Protein AF-A0A9E0S9L2-F1 (afdb_monomer_lite)

Sequence (175 aa):
MKTSNRIVTLPLRLALALFLYGILFRVMHWPYGEEIIVISGVATMILYVFRFLLKAEKKRLDYVKLGLVLLWMMSYIVDLTHLISVPYFFQIIILGLLIWWFIEEGPRYFLKRQLKDNGFLKFFYYGFVISAVALILMGILLKIQHWPYGSIIFTLGILLASLLLIVDYFAIKKT

Foldseek 3Di:
DPPPLLVLLQQLLLLVLQLLVLVLCVLVVHPCSLVSNLVSLVSNLVSLVVSQVPDPDHDPLSVLVNLLSNLVSVVVNCVSVVPDDDPCVSVVVNVVSVVVNCVPPVVVVVVPFAWDPDPVLVVVLVVLVVQLVVLLVQLVVCVVVVHPCSSVSNSVSSNSVSVSSNVVSVGGDDD

Structure (mmCIF, N/CA/C/O backbone):
data_AF-A0A9E0S9L2-F1
#
_entry.id   AF-A0A9E0S9L2-F1
#
loop_
_atom_site.group_PDB
_atom_site.id
_atom_site.type_symbol
_atom_site.label_atom_id
_atom_site.label_alt_id
_atom_site.label_comp_id
_atom_site.label_asym_id
_atom_site.label_entity_id
_atom_site.label_seq_id
_atom_site.pdbx_PDB_ins_code
_atom_site.Cartn_x
_atom_site.Cartn_y
_atom_site.Cartn_z
_atom_site.occupancy
_atom_site.B_iso_or_equiv
_atom_site.auth_seq_id
_atom_site.auth_comp_id
_atom_site.auth_asym_id
_atom_site.auth_atom_id
_atom_site.pdbx_PDB_model_num
ATOM 1 N N . MET A 1 1 ? -22.492 -9.787 17.563 1.00 36.78 1 MET A N 1
ATOM 2 C CA . MET A 1 1 ? -21.415 -10.327 16.692 1.00 36.78 1 MET A CA 1
ATOM 3 C C . MET A 1 1 ? -20.413 -9.224 16.327 1.00 36.78 1 MET A C 1
ATOM 5 O O . MET A 1 1 ? -20.606 -8.528 15.344 1.00 36.78 1 MET A O 1
ATOM 9 N N . LYS A 1 2 ? -19.359 -9.009 17.131 1.00 41.47 2 LYS A N 1
ATOM 10 C CA . LYS A 1 2 ? -18.334 -7.950 16.917 1.00 41.47 2 LYS A CA 1
ATOM 11 C C . LYS A 1 2 ? -16.952 -8.521 16.532 1.00 41.47 2 LYS A C 1
ATOM 13 O O . LYS A 1 2 ? -16.013 -7.777 16.263 1.00 41.47 2 LYS A O 1
ATOM 18 N N . THR A 1 3 ? -16.831 -9.849 16.514 1.00 45.78 3 THR A N 1
ATOM 19 C CA . THR A 1 3 ? -15.577 -10.617 16.424 1.00 45.78 3 THR A CA 1
ATOM 20 C C . THR A 1 3 ? -15.196 -11.031 14.999 1.00 45.78 3 THR A C 1
ATOM 22 O O . THR A 1 3 ? -14.006 -11.091 14.699 1.00 45.78 3 THR A O 1
ATOM 25 N N . SER A 1 4 ? -16.170 -11.228 14.100 1.00 50.31 4 SER A N 1
ATOM 26 C CA . SER A 1 4 ? -15.947 -11.765 12.742 1.00 50.31 4 SER A CA 1
ATOM 27 C C . SER A 1 4 ? -14.987 -10.917 11.884 1.00 50.31 4 SER A C 1
ATOM 29 O O . SER A 1 4 ? -14.040 -11.435 11.295 1.00 50.31 4 SER A O 1
ATOM 31 N N . ASN A 1 5 ? -15.116 -9.585 11.922 1.00 59.00 5 ASN A N 1
ATOM 32 C CA . ASN A 1 5 ? -14.256 -8.679 11.146 1.00 59.00 5 ASN A CA 1
ATOM 33 C C . ASN A 1 5 ? -12.768 -8.721 11.526 1.00 59.00 5 ASN A C 1
ATOM 35 O O . ASN A 1 5 ? -11.938 -8.261 10.745 1.00 59.00 5 ASN A O 1
ATOM 39 N N . ARG A 1 6 ? -12.402 -9.227 12.712 1.00 63.56 6 ARG A N 1
ATOM 40 C CA . ARG A 1 6 ? -11.002 -9.233 13.170 1.00 63.56 6 ARG A CA 1
ATOM 41 C C . ARG A 1 6 ? -10.197 -10.360 12.529 1.00 63.56 6 ARG A C 1
ATOM 43 O O . ARG A 1 6 ? -9.024 -10.151 12.228 1.00 63.56 6 ARG A O 1
ATOM 50 N N . ILE A 1 7 ? -10.828 -11.501 12.260 1.00 75.44 7 ILE A N 1
ATOM 51 C CA . ILE A 1 7 ? -10.150 -12.707 11.764 1.00 75.44 7 ILE A CA 1
ATOM 52 C C . ILE A 1 7 ? -9.542 -12.461 10.377 1.00 75.44 7 ILE A C 1
ATOM 54 O O . ILE A 1 7 ? -8.423 -12.881 10.121 1.00 75.44 7 ILE A O 1
ATOM 58 N N . VAL A 1 8 ? -10.216 -11.683 9.523 1.00 83.69 8 VAL A N 1
ATOM 59 C CA . VAL A 1 8 ? -9.758 -11.392 8.150 1.00 83.69 8 VAL A CA 1
ATOM 60 C C . VAL A 1 8 ? -8.699 -10.277 8.099 1.00 83.69 8 VAL A C 1
ATOM 62 O O . VAL A 1 8 ? -7.977 -10.145 7.115 1.00 83.69 8 VAL A O 1
ATOM 65 N N . THR A 1 9 ? -8.549 -9.470 9.157 1.00 85.25 9 THR A N 1
ATOM 66 C CA . THR A 1 9 ? -7.652 -8.295 9.117 1.00 85.25 9 THR A CA 1
ATOM 67 C C . THR A 1 9 ? -6.170 -8.644 9.085 1.00 85.25 9 THR A C 1
ATOM 69 O O . THR A 1 9 ? -5.418 -7.961 8.394 1.00 85.25 9 THR A O 1
ATOM 72 N N . LEU A 1 10 ? -5.748 -9.681 9.811 1.00 87.94 10 LEU A N 1
ATOM 73 C CA . LEU A 1 10 ? -4.353 -10.119 9.823 1.00 87.94 10 LEU A CA 1
ATOM 74 C C . LEU A 1 10 ? -3.965 -10.826 8.512 1.00 87.94 10 LEU A C 1
ATOM 76 O O . LEU A 1 10 ? -2.993 -10.383 7.904 1.00 87.94 10 LEU A O 1
ATOM 80 N N . PRO A 1 11 ? -4.733 -11.812 8.001 1.00 91.75 11 PRO A N 1
ATOM 81 C CA . PRO A 1 11 ? -4.478 -12.409 6.689 1.00 91.75 11 PRO A CA 1
ATOM 82 C C . PRO A 1 11 ? -4.421 -11.371 5.566 1.00 91.75 11 PRO A C 1
ATOM 84 O O . PRO A 1 11 ? -3.526 -11.422 4.731 1.00 91.75 11 PRO A O 1
ATOM 87 N N . LEU A 1 12 ? -5.317 -10.377 5.580 1.00 92.38 12 LEU A N 1
ATOM 88 C CA . LEU A 1 12 ? -5.319 -9.301 4.586 1.00 92.38 12 LEU A CA 1
ATOM 89 C C . LEU A 1 12 ? -4.036 -8.454 4.637 1.00 92.38 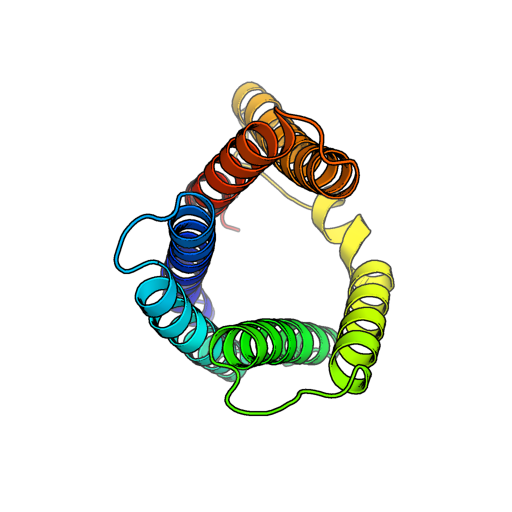12 LEU A C 1
ATOM 91 O O . LEU A 1 12 ? -3.498 -8.090 3.596 1.00 92.38 12 LEU A O 1
ATOM 95 N N . ARG A 1 13 ? -3.535 -8.132 5.836 1.00 91.88 13 ARG A N 1
ATOM 96 C CA . ARG A 1 13 ? -2.275 -7.386 6.000 1.00 91.88 13 ARG A CA 1
ATOM 97 C C . ARG A 1 13 ? -1.070 -8.201 5.549 1.00 91.88 13 ARG A C 1
ATOM 99 O O . ARG A 1 13 ? -0.173 -7.633 4.941 1.00 91.88 13 ARG A O 1
ATOM 106 N N . LEU A 1 14 ? -1.063 -9.506 5.819 1.00 93.62 14 LEU A N 1
ATOM 107 C CA . LEU A 1 14 ? -0.016 -10.409 5.342 1.00 93.62 14 LEU A CA 1
ATOM 108 C C . LEU A 1 14 ? -0.029 -10.519 3.815 1.00 93.62 14 LEU A C 1
ATOM 110 O O . LEU A 1 14 ? 1.028 -10.415 3.204 1.00 93.62 14 LEU A O 1
ATOM 114 N N . ALA A 1 15 ? -1.206 -10.643 3.196 1.00 95.56 15 ALA A N 1
ATOM 115 C CA . ALA A 1 15 ? -1.341 -10.642 1.741 1.00 95.56 15 ALA A CA 1
ATOM 116 C C . ALA A 1 15 ? -0.817 -9.332 1.126 1.00 95.56 15 ALA A C 1
ATOM 118 O O . ALA A 1 15 ? -0.023 -9.371 0.193 1.00 95.56 15 ALA A O 1
ATOM 119 N N . LEU A 1 16 ? -1.162 -8.178 1.708 1.00 94.44 16 LEU A N 1
ATOM 120 C CA . LEU A 1 16 ? -0.627 -6.878 1.287 1.00 94.44 16 LEU A CA 1
ATOM 121 C C . LEU A 1 16 ? 0.892 -6.762 1.486 1.00 94.44 16 LEU A C 1
ATOM 123 O O . LEU A 1 16 ? 1.579 -6.213 0.631 1.00 94.44 16 LEU A O 1
ATOM 127 N N . ALA A 1 17 ? 1.432 -7.274 2.594 1.00 95.00 17 ALA A N 1
ATOM 128 C CA . ALA A 1 17 ? 2.872 -7.273 2.831 1.00 95.00 17 ALA A CA 1
ATOM 129 C C . ALA A 1 17 ? 3.602 -8.148 1.800 1.00 95.00 17 ALA A C 1
ATOM 131 O O . ALA A 1 17 ? 4.590 -7.701 1.224 1.00 95.00 17 ALA A O 1
ATOM 132 N N . LEU A 1 18 ? 3.090 -9.350 1.513 1.00 95.62 18 LEU A N 1
ATOM 133 C CA . LEU A 1 18 ? 3.621 -10.236 0.471 1.00 95.62 18 LEU A CA 1
ATOM 134 C C . LEU A 1 18 ? 3.538 -9.605 -0.920 1.00 95.62 18 LEU A C 1
ATOM 136 O O . LEU A 1 18 ? 4.480 -9.731 -1.693 1.00 95.62 18 LEU A O 1
ATOM 140 N N . PHE A 1 19 ? 2.468 -8.866 -1.212 1.00 95.69 19 PHE A N 1
ATOM 141 C CA . PHE A 1 19 ? 2.345 -8.104 -2.453 1.00 95.69 19 PHE A CA 1
ATOM 142 C C . PHE A 1 19 ? 3.453 -7.059 -2.594 1.00 95.69 19 PHE A C 1
ATOM 144 O O . PHE A 1 19 ? 4.123 -7.003 -3.623 1.00 95.69 19 PHE A O 1
ATOM 151 N N . LEU A 1 20 ? 3.725 -6.291 -1.533 1.00 94.62 20 LEU A N 1
ATOM 152 C CA . LEU A 1 20 ? 4.844 -5.346 -1.508 1.00 94.62 20 LEU A CA 1
ATOM 153 C C . LEU A 1 20 ? 6.206 -6.045 -1.667 1.00 94.62 20 LEU A C 1
ATOM 155 O O . LEU A 1 20 ? 7.071 -5.529 -2.375 1.00 94.62 20 LEU A O 1
ATOM 159 N N . TYR A 1 21 ? 6.392 -7.226 -1.070 1.00 93.62 21 TYR A N 1
ATOM 160 C CA . TYR A 1 21 ? 7.595 -8.039 -1.289 1.00 93.62 21 TYR A CA 1
ATOM 161 C C . TYR A 1 21 ? 7.714 -8.539 -2.732 1.00 93.62 21 TYR A C 1
ATOM 163 O O . TYR A 1 21 ? 8.811 -8.531 -3.278 1.00 93.62 21 TYR A O 1
ATOM 171 N N . GLY A 1 22 ? 6.611 -8.909 -3.381 1.00 93.44 22 GLY A N 1
ATOM 172 C CA . GLY A 1 22 ? 6.611 -9.261 -4.800 1.00 93.44 22 GLY A CA 1
ATOM 173 C C . GLY A 1 22 ? 7.071 -8.095 -5.684 1.00 93.44 22 GLY A C 1
ATOM 174 O O . GLY A 1 22 ? 7.936 -8.273 -6.542 1.00 93.44 22 GLY A O 1
ATOM 175 N N . ILE A 1 23 ? 6.584 -6.874 -5.416 1.00 91.94 23 ILE A N 1
ATOM 176 C CA . ILE A 1 23 ? 7.062 -5.652 -6.094 1.00 91.94 23 ILE A CA 1
ATOM 177 C C . ILE A 1 23 ? 8.565 -5.468 -5.870 1.00 91.94 23 ILE A C 1
ATOM 179 O O . ILE A 1 23 ? 9.297 -5.167 -6.814 1.00 91.94 23 ILE A O 1
ATOM 183 N N . LEU A 1 24 ? 9.033 -5.660 -4.635 1.00 92.06 24 LEU A N 1
ATOM 184 C CA . LEU A 1 24 ? 10.450 -5.572 -4.295 1.00 92.06 24 LEU A CA 1
ATOM 185 C C . LEU A 1 24 ? 11.282 -6.580 -5.100 1.00 92.06 24 LEU A C 1
ATOM 187 O O . LEU A 1 24 ? 12.276 -6.191 -5.706 1.00 92.06 24 LEU A O 1
ATOM 191 N N . PHE A 1 25 ? 10.851 -7.842 -5.161 1.00 93.19 25 PHE A N 1
ATOM 192 C CA . PHE A 1 25 ? 11.537 -8.905 -5.898 1.00 93.19 25 PHE A CA 1
ATOM 193 C C . PHE A 1 25 ? 11.615 -8.579 -7.386 1.00 93.19 25 PHE A C 1
ATOM 195 O O . PHE A 1 25 ? 12.691 -8.670 -7.973 1.00 93.19 25 PHE A O 1
ATOM 202 N N . ARG A 1 26 ? 10.513 -8.101 -7.976 1.00 90.81 26 ARG A N 1
ATOM 203 C CA . ARG A 1 26 ? 10.485 -7.661 -9.375 1.00 90.81 26 ARG A CA 1
ATOM 204 C C . ARG A 1 26 ? 11.481 -6.529 -9.631 1.00 90.81 26 ARG A C 1
ATOM 206 O O . ARG A 1 26 ? 12.234 -6.580 -10.594 1.00 90.81 26 ARG A O 1
ATOM 213 N N . VAL A 1 27 ? 11.526 -5.520 -8.758 1.00 88.31 27 VAL A N 1
ATOM 214 C CA . VAL A 1 27 ? 12.470 -4.394 -8.891 1.00 88.31 27 VAL A CA 1
ATOM 215 C C . VAL A 1 27 ? 13.924 -4.844 -8.728 1.00 88.31 27 VAL A C 1
ATOM 217 O O . VAL A 1 27 ? 14.805 -4.328 -9.415 1.00 88.31 27 VAL A O 1
ATOM 220 N N . MET A 1 28 ? 14.179 -5.814 -7.851 1.00 89.06 28 MET A N 1
ATOM 221 C CA . MET A 1 28 ? 15.506 -6.391 -7.619 1.00 89.06 28 MET A CA 1
ATOM 222 C C . MET A 1 28 ? 15.894 -7.476 -8.635 1.00 89.06 28 MET A C 1
ATOM 224 O O . MET A 1 28 ? 16.995 -8.010 -8.536 1.00 89.06 28 MET A O 1
ATOM 228 N N . HIS A 1 29 ? 15.032 -7.781 -9.613 1.00 89.25 29 HIS A N 1
ATOM 229 C CA . HIS A 1 29 ? 15.218 -8.865 -10.588 1.00 89.25 29 HIS A CA 1
ATOM 230 C C . HIS A 1 29 ? 15.408 -10.244 -9.938 1.00 89.25 29 HIS A C 1
ATOM 232 O O . HIS A 1 29 ? 16.095 -11.117 -10.465 1.00 89.25 29 HIS A O 1
ATOM 238 N N . TRP A 1 30 ? 14.815 -10.443 -8.764 1.00 92.88 30 TRP A N 1
ATOM 239 C CA . TRP A 1 30 ? 14.809 -11.734 -8.093 1.00 92.88 30 TRP A CA 1
ATOM 240 C C . TRP A 1 30 ? 13.761 -12.660 -8.717 1.00 92.88 30 TRP A C 1
ATOM 242 O O . TRP A 1 30 ? 12.718 -12.187 -9.183 1.00 92.88 30 TRP A O 1
ATOM 252 N N . PRO A 1 31 ? 14.017 -13.981 -8.725 1.00 94.38 31 PRO A N 1
ATOM 253 C CA . PRO A 1 31 ? 13.084 -14.946 -9.288 1.00 94.38 31 PRO A CA 1
ATOM 254 C C . PRO A 1 31 ? 11.757 -14.940 -8.521 1.00 94.38 31 PRO A C 1
ATOM 256 O O . PRO A 1 31 ? 11.707 -14.589 -7.340 1.00 94.38 31 PRO A O 1
ATOM 259 N N . TYR A 1 32 ? 10.688 -15.370 -9.190 1.00 93.88 32 TYR A N 1
ATOM 260 C CA . TYR A 1 32 ? 9.334 -15.496 -8.641 1.00 93.88 32 TYR A CA 1
ATOM 261 C C . TYR A 1 32 ? 8.629 -14.181 -8.253 1.00 93.88 32 TYR A C 1
ATOM 263 O O . TYR A 1 32 ? 7.578 -14.206 -7.608 1.00 93.88 32 TYR A O 1
ATOM 271 N N . GLY A 1 33 ? 9.190 -13.016 -8.599 1.00 93.31 33 GLY A N 1
ATOM 272 C CA . GLY A 1 33 ? 8.607 -11.723 -8.227 1.00 93.31 33 GLY A CA 1
ATOM 273 C C . GLY A 1 33 ? 7.199 -11.512 -8.791 1.00 93.31 33 GLY A C 1
ATOM 274 O O . GLY A 1 33 ? 6.310 -11.053 -8.074 1.00 93.31 33 GLY A O 1
ATOM 275 N N . GLU A 1 34 ? 6.974 -11.884 -10.050 1.00 93.06 34 GLU A N 1
ATOM 276 C CA . GLU A 1 34 ? 5.686 -11.706 -10.731 1.00 93.06 34 GLU A CA 1
ATOM 277 C C . GLU A 1 34 ? 4.620 -12.661 -10.182 1.00 93.06 34 GLU A C 1
ATOM 279 O O . GLU A 1 34 ? 3.489 -12.262 -9.906 1.00 93.06 34 GLU A O 1
ATOM 284 N N . GLU A 1 35 ? 5.002 -13.903 -9.917 1.00 94.69 35 GLU A N 1
ATOM 285 C CA . GLU A 1 35 ? 4.161 -14.948 -9.349 1.00 94.69 35 GLU A CA 1
ATOM 286 C C . GLU A 1 35 ? 3.714 -14.580 -7.932 1.00 94.69 35 GLU A C 1
ATOM 288 O O . GLU A 1 35 ? 2.528 -14.683 -7.606 1.00 94.69 35 GLU A O 1
ATOM 293 N N . ILE A 1 36 ? 4.634 -14.073 -7.099 1.00 95.81 36 ILE A N 1
ATOM 294 C CA . ILE A 1 36 ? 4.309 -13.578 -5.755 1.00 95.81 36 ILE A CA 1
ATOM 295 C C . ILE A 1 36 ? 3.318 -12.416 -5.848 1.00 95.81 36 ILE A C 1
ATOM 297 O O . ILE A 1 36 ? 2.333 -12.414 -5.105 1.00 95.81 36 ILE A O 1
ATOM 301 N N . ILE A 1 37 ? 3.534 -11.453 -6.754 1.00 95.56 37 ILE A N 1
ATOM 302 C CA . ILE A 1 37 ? 2.609 -10.330 -6.980 1.00 95.56 37 ILE A CA 1
ATOM 303 C C . ILE A 1 37 ? 1.211 -10.847 -7.326 1.00 95.56 37 ILE A C 1
ATOM 305 O O . ILE A 1 37 ? 0.236 -10.418 -6.711 1.00 95.56 37 ILE A O 1
ATOM 309 N N . VAL A 1 38 ? 1.094 -11.761 -8.292 1.00 95.69 38 VAL A N 1
ATOM 310 C CA . VAL A 1 38 ? -0.207 -12.259 -8.757 1.00 95.69 38 VAL A CA 1
ATOM 311 C C . VAL A 1 38 ? -0.928 -13.009 -7.639 1.00 95.69 38 VAL A C 1
ATOM 313 O O . VAL A 1 38 ? -2.078 -12.692 -7.334 1.00 95.69 38 VAL A O 1
ATOM 316 N N . ILE A 1 39 ? -0.254 -13.949 -6.969 1.00 96.69 39 ILE A N 1
ATOM 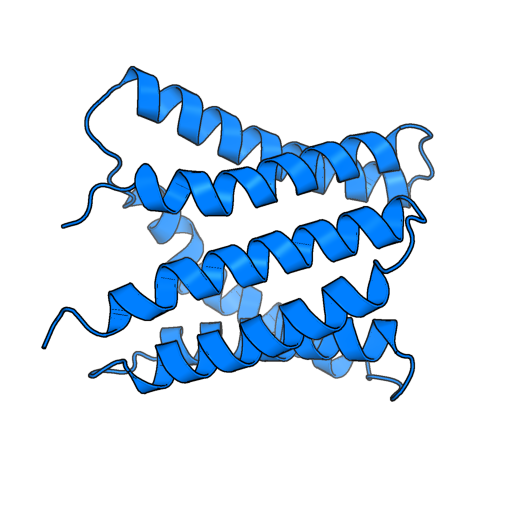317 C CA . ILE A 1 39 ? -0.853 -14.760 -5.898 1.00 96.69 39 ILE A CA 1
ATOM 318 C C . ILE A 1 39 ? -1.315 -13.869 -4.738 1.00 96.69 39 ILE A C 1
ATOM 320 O O . ILE A 1 39 ? -2.457 -13.963 -4.282 1.00 96.69 39 ILE A O 1
ATOM 324 N N . SER A 1 40 ? -0.446 -12.975 -4.265 1.00 96.44 40 SER A N 1
ATOM 325 C CA . SER A 1 40 ? -0.752 -12.083 -3.140 1.00 96.44 40 SER A CA 1
ATOM 326 C C . SER A 1 40 ? -1.771 -10.992 -3.496 1.00 96.44 40 SER A C 1
ATOM 328 O O . SER A 1 40 ? -2.601 -10.629 -2.655 1.00 96.44 40 SER A O 1
ATOM 330 N N . GLY A 1 41 ? -1.773 -10.509 -4.741 1.00 95.88 41 GLY A N 1
ATOM 331 C CA . GLY A 1 41 ? -2.750 -9.557 -5.263 1.00 95.88 41 GLY A CA 1
ATOM 332 C C . GLY A 1 41 ? -4.145 -10.174 -5.346 1.00 95.88 41 GLY A C 1
ATOM 333 O O . GLY A 1 41 ? -5.099 -9.613 -4.804 1.00 95.88 41 GLY A O 1
ATOM 334 N N . VAL A 1 42 ? -4.262 -11.380 -5.915 1.00 96.56 42 VAL A N 1
ATOM 335 C CA . VAL A 1 42 ? -5.518 -12.151 -5.943 1.00 96.56 42 VAL A CA 1
ATOM 336 C C . VAL A 1 42 ? -6.006 -12.458 -4.529 1.00 96.56 42 VAL A C 1
ATOM 338 O O . VAL A 1 42 ? -7.171 -12.202 -4.214 1.00 96.56 42 VAL A O 1
ATOM 341 N N . ALA A 1 43 ? -5.118 -12.912 -3.641 1.00 96.62 43 ALA A N 1
ATOM 342 C CA . ALA A 1 43 ? -5.458 -13.133 -2.239 1.00 96.62 43 ALA A CA 1
ATOM 343 C C . ALA A 1 43 ? -5.968 -11.850 -1.566 1.00 96.62 43 ALA A C 1
ATOM 345 O O . ALA A 1 43 ? -6.971 -11.884 -0.853 1.00 96.62 43 ALA A O 1
ATOM 346 N N . THR A 1 44 ? -5.335 -10.702 -1.822 1.00 96.25 44 THR A N 1
ATOM 347 C CA . THR A 1 44 ? -5.773 -9.415 -1.272 1.00 96.25 44 THR A CA 1
ATOM 348 C C . THR A 1 44 ? -7.163 -9.032 -1.769 1.00 96.25 44 THR A C 1
ATOM 350 O O . THR A 1 44 ? -8.000 -8.631 -0.960 1.00 96.25 44 THR A O 1
ATOM 353 N N . MET A 1 45 ? -7.441 -9.180 -3.067 1.00 95.88 45 MET A N 1
ATOM 354 C CA . MET A 1 45 ? -8.760 -8.889 -3.635 1.00 95.88 45 MET A CA 1
ATOM 355 C C . MET A 1 45 ? -9.849 -9.751 -2.994 1.00 95.88 45 MET A C 1
ATOM 357 O O . MET A 1 45 ? -10.851 -9.221 -2.509 1.00 95.88 45 MET A O 1
ATOM 361 N N . ILE A 1 46 ? -9.617 -11.063 -2.906 1.00 96.31 46 ILE A N 1
ATOM 362 C CA . ILE A 1 46 ? -10.550 -12.014 -2.293 1.00 96.31 46 ILE A CA 1
ATOM 363 C C . ILE A 1 46 ? -10.777 -11.662 -0.816 1.00 96.31 46 ILE A C 1
ATOM 365 O O . ILE A 1 46 ? -11.915 -11.443 -0.395 1.00 96.31 46 ILE A O 1
ATOM 369 N N . LEU A 1 47 ? -9.709 -11.536 -0.024 1.00 95.00 47 LEU A N 1
ATOM 370 C CA . LEU A 1 47 ? -9.801 -11.238 1.409 1.00 95.00 47 LEU A CA 1
ATOM 371 C C . LEU A 1 47 ? -10.479 -9.890 1.679 1.00 95.00 47 LEU A C 1
ATOM 373 O O . LEU A 1 47 ? -11.215 -9.755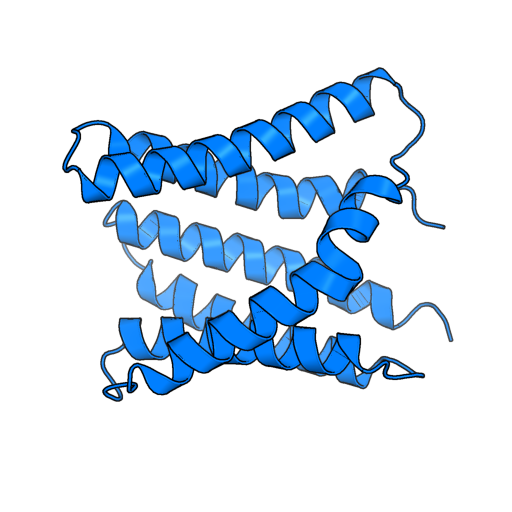 2.661 1.00 95.00 47 LEU A O 1
ATOM 377 N N . TYR A 1 48 ? -10.265 -8.890 0.821 1.00 93.25 48 TYR A N 1
ATOM 378 C CA . TYR A 1 48 ? -10.907 -7.589 0.969 1.00 93.25 48 TYR A CA 1
ATOM 379 C C . TYR A 1 48 ? -12.410 -7.655 0.677 1.00 93.25 48 TYR A C 1
ATOM 381 O O . TYR A 1 48 ? -13.197 -7.086 1.437 1.00 93.25 48 TYR A O 1
ATOM 389 N N . VAL A 1 49 ? -12.823 -8.392 -0.361 1.00 94.56 49 VAL A N 1
ATOM 390 C CA . VAL A 1 49 ? -14.244 -8.649 -0.653 1.00 94.56 49 VAL A CA 1
ATOM 391 C C . VAL A 1 49 ? -14.896 -9.385 0.512 1.00 94.56 49 VAL A C 1
ATOM 393 O O . VAL A 1 49 ? -15.913 -8.923 1.027 1.00 94.56 49 VAL A O 1
ATOM 396 N N . PHE A 1 50 ? -14.284 -10.462 1.013 1.00 92.88 50 PHE A N 1
ATOM 397 C CA . PHE A 1 50 ? -14.794 -11.182 2.184 1.00 92.88 50 PHE A CA 1
ATOM 398 C C . PHE A 1 50 ? -14.942 -10.261 3.398 1.00 92.88 50 PHE A C 1
ATOM 400 O O . PHE A 1 50 ? -15.995 -10.227 4.033 1.00 92.88 50 PHE A O 1
ATOM 407 N N . ARG A 1 51 ? -13.928 -9.440 3.693 1.00 90.44 51 ARG A N 1
ATOM 408 C CA . ARG A 1 51 ? -13.998 -8.446 4.773 1.00 90.44 51 ARG A CA 1
ATOM 409 C C . ARG A 1 51 ? -15.143 -7.450 4.574 1.00 90.44 51 ARG A C 1
ATOM 411 O O . ARG A 1 51 ? -15.750 -7.023 5.553 1.00 90.44 51 ARG A O 1
ATOM 418 N N . PHE A 1 52 ? -15.413 -7.040 3.340 1.00 90.94 52 PHE A N 1
ATOM 419 C CA . PHE A 1 52 ? -16.512 -6.136 3.023 1.00 90.94 52 PHE A CA 1
ATOM 420 C C . PHE A 1 52 ? -17.882 -6.803 3.225 1.00 90.94 52 PHE A C 1
ATOM 422 O O . PHE A 1 52 ? -18.784 -6.184 3.788 1.00 90.94 52 PHE A O 1
ATOM 429 N N . LEU A 1 53 ? -18.028 -8.071 2.834 1.00 90.44 53 LEU A N 1
ATOM 430 C CA . LEU A 1 53 ? -19.265 -8.841 2.999 1.00 90.44 53 LEU A CA 1
ATOM 431 C C . LEU A 1 53 ? -19.604 -9.121 4.469 1.00 90.44 53 LEU A C 1
ATOM 433 O O . LEU A 1 53 ? -20.775 -9.113 4.831 1.00 90.44 53 LEU A O 1
ATOM 437 N N . LEU A 1 54 ? -18.595 -9.305 5.325 1.00 88.62 54 LEU A N 1
ATOM 438 C CA . LEU A 1 54 ? -18.775 -9.551 6.762 1.00 88.62 54 LEU A CA 1
ATOM 439 C C . LEU A 1 54 ? -19.193 -8.305 7.569 1.00 88.62 54 LEU A C 1
ATOM 441 O O . LEU A 1 54 ? -19.472 -8.406 8.768 1.00 88.62 54 LEU A O 1
ATOM 445 N N . LYS A 1 55 ? -19.242 -7.115 6.954 1.00 84.56 55 LYS A N 1
ATOM 446 C CA . LYS A 1 55 ? -19.743 -5.904 7.616 1.00 84.56 55 LYS A CA 1
ATOM 447 C C . LYS A 1 55 ? -21.268 -5.919 7.698 1.00 84.56 55 LYS A C 1
ATOM 449 O O . LYS A 1 55 ? -21.944 -5.952 6.676 1.00 84.56 55 LYS A O 1
ATOM 454 N N . ALA A 1 56 ? -21.783 -5.805 8.925 1.00 79.12 56 ALA A N 1
ATOM 455 C CA . ALA A 1 56 ? -23.218 -5.709 9.198 1.00 79.12 56 ALA A CA 1
ATOM 456 C C . ALA A 1 56 ? -23.848 -4.441 8.595 1.00 79.12 56 ALA A C 1
ATOM 458 O O . ALA A 1 56 ? -24.917 -4.506 8.003 1.00 79.12 56 ALA A O 1
ATOM 459 N N . GLU A 1 57 ? -23.154 -3.303 8.687 1.00 84.50 57 GLU A N 1
ATOM 460 C CA . GLU A 1 57 ? -23.580 -2.035 8.092 1.00 84.50 57 GLU A CA 1
ATOM 461 C C . GLU A 1 57 ? -22.509 -1.535 7.125 1.00 84.50 57 GLU A C 1
ATOM 463 O O . GLU A 1 57 ? -21.340 -1.390 7.494 1.00 84.50 57 GLU A O 1
ATOM 468 N N . LYS A 1 58 ? -22.908 -1.279 5.877 1.00 86.94 58 LYS A N 1
ATOM 469 C CA . LYS A 1 58 ? -22.016 -0.822 4.807 1.00 86.94 58 LYS A CA 1
ATOM 470 C C . LYS A 1 58 ? -22.186 0.679 4.630 1.00 86.94 58 LYS A C 1
ATOM 472 O O . LYS A 1 58 ? -23.230 1.141 4.174 1.00 86.94 58 LYS A O 1
ATOM 477 N N . LYS A 1 59 ? -21.159 1.448 4.982 1.00 88.75 59 LYS A N 1
ATOM 478 C CA . LYS A 1 59 ? -21.144 2.899 4.757 1.00 88.75 59 LYS A CA 1
ATOM 479 C C . LYS A 1 59 ? -20.713 3.198 3.324 1.00 88.75 59 LYS A C 1
ATOM 481 O O . LYS A 1 59 ? -20.016 2.395 2.710 1.00 88.75 59 LYS A O 1
ATOM 486 N N . ARG A 1 60 ? -21.055 4.383 2.804 1.00 88.38 60 ARG A N 1
ATOM 487 C CA . ARG A 1 60 ? -20.634 4.834 1.458 1.00 88.38 60 ARG A CA 1
ATOM 488 C C . ARG A 1 60 ? -19.117 4.696 1.257 1.00 88.38 60 ARG A C 1
ATOM 490 O O . ARG A 1 60 ? -18.672 4.125 0.267 1.00 88.38 60 ARG A O 1
ATOM 497 N N . LEU A 1 61 ? -18.340 5.079 2.270 1.00 88.50 61 LEU A N 1
ATOM 498 C CA . LEU A 1 61 ? -16.880 4.941 2.292 1.00 88.50 61 LEU A CA 1
ATOM 499 C C . LEU A 1 61 ? -16.365 3.508 2.163 1.00 88.50 61 LEU A C 1
ATOM 501 O O . LEU A 1 61 ? -15.259 3.296 1.672 1.00 88.50 61 LEU A O 1
ATOM 505 N N . ASP A 1 62 ? -17.135 2.513 2.594 1.00 90.06 62 ASP A N 1
ATOM 506 C CA . ASP A 1 62 ? -16.705 1.124 2.481 1.00 90.06 62 ASP A CA 1
ATOM 507 C C . ASP A 1 62 ? -16.714 0.657 1.021 1.00 90.06 62 ASP A C 1
ATOM 509 O O . ASP A 1 62 ? -15.832 -0.107 0.633 1.00 90.06 62 ASP A O 1
ATOM 513 N N . TYR A 1 63 ? -17.654 1.158 0.210 1.00 92.50 63 TYR A N 1
ATOM 514 C CA . TYR A 1 63 ? -17.702 0.903 -1.232 1.00 92.50 63 TYR A CA 1
ATOM 515 C C . TYR A 1 63 ? -16.564 1.615 -1.967 1.00 92.50 63 TYR A C 1
ATOM 517 O O . TYR A 1 63 ? -15.927 1.006 -2.821 1.00 92.50 63 TYR A O 1
ATOM 525 N N . VAL A 1 64 ? -16.254 2.864 -1.592 1.00 93.31 64 VAL A N 1
ATOM 526 C CA . VAL A 1 64 ? -15.118 3.612 -2.165 1.00 93.31 64 VAL A CA 1
ATOM 527 C C . VAL A 1 64 ? -13.811 2.858 -1.926 1.00 93.31 64 VAL A C 1
ATOM 529 O O . VAL A 1 64 ? -13.048 2.634 -2.860 1.00 93.31 64 VAL A O 1
ATOM 532 N N . LYS A 1 65 ? -13.570 2.390 -0.694 1.00 92.38 65 LYS A N 1
ATOM 533 C CA . LYS A 1 65 ? -12.359 1.621 -0.371 1.00 92.38 65 LYS A CA 1
ATOM 534 C C . LYS A 1 65 ? -12.313 0.264 -1.078 1.00 92.38 65 LYS A C 1
ATOM 536 O O . LYS A 1 65 ? -11.236 -0.154 -1.488 1.00 92.38 65 LYS A O 1
ATOM 541 N N . LEU A 1 66 ? -13.454 -0.418 -1.215 1.00 94.44 66 LEU A N 1
ATOM 542 C CA . LEU A 1 66 ? -13.548 -1.666 -1.976 1.00 94.44 66 LEU A CA 1
ATOM 543 C C . LEU A 1 66 ? -13.171 -1.438 -3.442 1.00 94.44 66 LEU A C 1
ATOM 545 O O . LEU A 1 66 ? -12.304 -2.139 -3.954 1.00 94.44 66 LEU A O 1
ATOM 549 N N . GLY A 1 67 ? -13.775 -0.433 -4.082 1.00 94.12 67 GLY A N 1
ATOM 550 C CA . GLY A 1 67 ? -13.459 -0.052 -5.456 1.00 94.12 67 GLY A CA 1
ATOM 551 C C . GLY A 1 67 ? -11.986 0.310 -5.618 1.00 94.12 67 GLY A C 1
ATOM 552 O O . GLY A 1 67 ? -11.335 -0.201 -6.519 1.00 94.12 67 GLY A O 1
ATOM 553 N N . LEU A 1 68 ? -11.434 1.104 -4.698 1.00 94.19 68 LEU A N 1
ATOM 554 C CA . LEU A 1 68 ? -10.027 1.501 -4.723 1.00 94.19 68 LEU A CA 1
ATOM 555 C C . LEU A 1 68 ? -9.084 0.292 -4.652 1.00 94.19 68 LEU A C 1
ATOM 557 O O . LEU A 1 68 ? -8.175 0.185 -5.466 1.00 94.19 68 LEU A O 1
ATOM 561 N N . VAL A 1 69 ? -9.310 -0.637 -3.716 1.00 94.44 69 VAL A N 1
ATOM 562 C CA . VAL A 1 69 ? -8.454 -1.825 -3.565 1.00 94.44 69 VAL A CA 1
ATOM 563 C C . VAL A 1 69 ? -8.581 -2.761 -4.763 1.00 94.44 69 VAL A C 1
ATOM 565 O O . VAL A 1 69 ? -7.563 -3.214 -5.278 1.00 94.44 69 VAL A O 1
ATOM 568 N N . LEU A 1 70 ? -9.803 -3.044 -5.220 1.00 94.56 70 LEU A N 1
ATOM 569 C CA . LEU A 1 70 ? -10.023 -3.960 -6.339 1.00 94.56 70 LEU A CA 1
ATOM 570 C C . LEU A 1 70 ? -9.480 -3.400 -7.650 1.00 94.56 70 LEU A C 1
ATOM 572 O O . LEU A 1 70 ? -8.753 -4.100 -8.345 1.00 94.56 70 LEU A O 1
ATOM 576 N N . LEU A 1 71 ? -9.792 -2.143 -7.974 1.00 93.69 71 LEU A N 1
ATOM 577 C CA . LEU A 1 71 ? -9.335 -1.526 -9.216 1.00 93.69 71 LEU A CA 1
ATOM 578 C C . LEU A 1 71 ? -7.820 -1.345 -9.226 1.00 93.69 71 LEU A C 1
ATOM 580 O O . LEU A 1 71 ? -7.198 -1.618 -10.246 1.00 93.69 71 LEU A O 1
ATOM 584 N N . TRP A 1 72 ? -7.215 -0.941 -8.104 1.00 92.56 72 TRP A N 1
ATOM 585 C CA . TRP A 1 72 ? -5.763 -0.785 -8.034 1.00 92.56 72 TRP A CA 1
ATOM 586 C C . TRP A 1 72 ? -5.031 -2.121 -8.205 1.00 92.56 72 TRP A C 1
ATOM 588 O O . TRP A 1 72 ? -4.104 -2.207 -9.009 1.00 92.56 72 TRP A O 1
ATOM 598 N N . MET A 1 73 ? -5.485 -3.177 -7.519 1.00 92.56 73 MET A N 1
ATOM 599 C CA . MET A 1 73 ? -4.888 -4.511 -7.646 1.00 92.56 73 MET A CA 1
ATOM 600 C C . MET A 1 73 ? -5.093 -5.109 -9.038 1.00 92.56 73 MET A C 1
ATOM 602 O O . MET A 1 73 ? -4.143 -5.632 -9.618 1.00 92.56 73 MET A O 1
ATOM 606 N N . MET A 1 74 ? -6.302 -4.997 -9.597 1.00 90.75 74 MET A N 1
ATOM 607 C CA . MET A 1 74 ? -6.582 -5.472 -10.953 1.00 90.75 74 MET A CA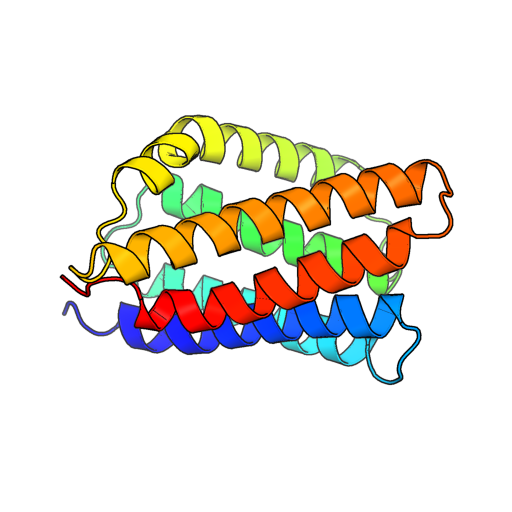 1
ATOM 608 C C . MET A 1 74 ? -5.751 -4.723 -11.992 1.00 90.75 74 MET A C 1
ATOM 610 O O . MET A 1 74 ? -5.118 -5.370 -12.819 1.00 90.75 74 MET A O 1
ATOM 614 N N . SER A 1 75 ? -5.697 -3.387 -11.928 1.00 90.25 75 SER A N 1
ATOM 615 C CA . SER A 1 75 ? -4.890 -2.583 -12.856 1.00 90.25 75 SER A CA 1
ATOM 616 C C . SER A 1 75 ? -3.433 -3.036 -12.835 1.00 90.25 75 SER A C 1
ATOM 618 O O . SER A 1 75 ? -2.869 -3.308 -13.886 1.00 90.25 75 SER A O 1
ATOM 620 N N . TYR A 1 76 ? -2.850 -3.207 -11.644 1.00 89.88 76 TYR A N 1
ATOM 621 C CA . TYR A 1 76 ? -1.454 -3.617 -11.516 1.00 89.88 76 TYR A CA 1
ATOM 622 C C . TYR A 1 76 ? -1.177 -5.015 -12.092 1.00 89.88 76 TYR A C 1
ATOM 624 O O . TYR A 1 76 ? -0.173 -5.211 -12.773 1.00 89.88 76 TYR A O 1
ATOM 632 N N . ILE A 1 77 ? -2.055 -5.993 -11.836 1.00 90.88 77 ILE A N 1
ATOM 633 C CA . ILE A 1 77 ? -1.896 -7.367 -12.346 1.00 90.88 77 ILE A CA 1
ATOM 634 C C . ILE A 1 77 ? -2.041 -7.410 -13.870 1.00 90.88 77 ILE A C 1
ATOM 636 O O . ILE A 1 77 ? -1.295 -8.127 -14.539 1.00 90.88 77 ILE A O 1
ATOM 640 N N . VAL A 1 78 ? -2.984 -6.657 -14.434 1.00 89.81 78 VAL A N 1
ATOM 641 C CA . VAL A 1 78 ? -3.166 -6.623 -15.888 1.00 89.81 78 VAL A CA 1
ATOM 642 C C . VAL A 1 78 ? -1.980 -5.934 -16.568 1.00 89.81 78 VAL A C 1
ATOM 644 O O . VAL A 1 78 ? -1.467 -6.461 -17.553 1.00 89.81 78 VAL A O 1
ATOM 647 N N . ASP A 1 79 ? -1.482 -4.832 -15.999 1.00 87.19 79 ASP A N 1
ATOM 648 C CA . ASP A 1 79 ? -0.277 -4.151 -16.488 1.00 87.19 79 ASP A CA 1
ATOM 649 C C . ASP A 1 79 ? 0.963 -5.060 -16.414 1.00 87.19 79 ASP A C 1
ATOM 651 O O . ASP A 1 79 ? 1.824 -5.008 -17.288 1.00 87.19 79 ASP A O 1
ATOM 655 N N . LEU A 1 80 ? 1.057 -5.906 -15.382 1.00 88.88 80 LEU A N 1
ATOM 656 C CA . LEU A 1 80 ? 2.132 -6.888 -15.219 1.00 88.88 80 LEU A CA 1
ATOM 657 C C . LEU A 1 80 ? 2.077 -7.995 -16.279 1.00 88.88 80 LEU A C 1
ATOM 659 O O . LEU A 1 80 ? 3.097 -8.351 -16.853 1.00 88.88 80 LEU A O 1
ATOM 663 N N . THR A 1 81 ? 0.895 -8.563 -16.498 1.00 86.44 81 THR A N 1
ATOM 664 C CA . THR A 1 81 ? 0.705 -9.749 -17.351 1.00 86.44 81 THR A CA 1
ATOM 665 C C . THR A 1 81 ? 0.556 -9.415 -18.830 1.00 86.44 81 THR A C 1
ATOM 667 O O . THR A 1 81 ? 0.529 -10.324 -19.656 1.00 86.44 81 THR A O 1
ATOM 670 N N . HIS A 1 82 ? 0.413 -8.130 -19.171 1.00 83.75 82 HIS A N 1
ATOM 671 C CA . HIS A 1 82 ? 0.139 -7.643 -20.525 1.00 83.75 82 HIS A CA 1
ATOM 672 C C . HIS A 1 82 ? -1.075 -8.319 -21.201 1.00 83.75 82 HIS A C 1
ATOM 674 O O . HIS A 1 82 ? -1.224 -8.252 -22.419 1.00 83.75 82 HIS A O 1
ATOM 680 N N . LEU A 1 83 ? -1.963 -8.949 -20.416 1.00 77.19 83 LEU A N 1
ATOM 681 C CA . LEU A 1 83 ? -3.105 -9.732 -20.904 1.00 77.19 83 LEU A CA 1
ATOM 682 C C . LEU A 1 83 ? -4.113 -8.864 -21.665 1.00 77.19 83 LEU A C 1
ATOM 684 O O . LEU A 1 83 ? -4.721 -9.314 -22.633 1.00 77.19 83 LEU A O 1
ATOM 688 N N . ILE A 1 84 ? -4.321 -7.630 -21.200 1.00 79.88 84 ILE A N 1
ATOM 689 C CA . ILE A 1 84 ? -5.281 -6.678 -21.757 1.00 79.88 84 ILE A CA 1
ATOM 690 C C . ILE A 1 84 ? -4.632 -5.295 -21.721 1.00 79.88 84 ILE A C 1
ATOM 692 O O . ILE A 1 84 ? -4.103 -4.882 -20.693 1.00 79.88 84 ILE A O 1
ATOM 696 N N . SER A 1 85 ? -4.699 -4.545 -22.820 1.00 73.88 85 SER A N 1
ATOM 697 C CA . SER A 1 85 ? -4.335 -3.127 -22.806 1.00 73.88 85 SER A CA 1
ATOM 698 C C . SER A 1 85 ? -5.396 -2.351 -22.033 1.00 73.88 85 SER A C 1
ATOM 700 O O . SER A 1 85 ? -6.454 -2.016 -22.565 1.00 73.88 85 SER A O 1
ATOM 702 N N . VAL A 1 86 ? -5.138 -2.112 -20.750 1.00 69.06 86 VAL A N 1
ATOM 703 C CA . VAL A 1 86 ? -6.040 -1.353 -19.886 1.00 69.06 86 VAL A CA 1
ATOM 704 C C . VAL A 1 86 ? -6.009 0.114 -20.323 1.00 69.06 86 VAL A C 1
ATOM 706 O O . VAL A 1 86 ? -4.945 0.734 -20.284 1.00 69.06 86 VAL A O 1
ATOM 709 N N . PRO A 1 87 ? -7.137 0.714 -20.740 1.00 72.25 87 PRO A N 1
ATOM 710 C CA . PRO A 1 87 ? -7.153 2.130 -21.082 1.00 72.25 87 PRO A CA 1
ATOM 711 C C . PRO A 1 87 ? -6.839 2.988 -19.849 1.00 72.25 87 PRO A C 1
ATOM 713 O O . PRO A 1 87 ? -7.234 2.641 -18.731 1.00 72.25 87 PRO A O 1
ATOM 716 N N . TYR A 1 88 ? -6.263 4.178 -20.063 1.00 81.69 88 TYR A N 1
ATOM 717 C CA . TYR A 1 88 ? -6.053 5.210 -19.028 1.00 81.69 88 TYR A CA 1
ATOM 718 C C . TYR A 1 88 ? -7.312 5.531 -18.196 1.00 81.69 88 TYR A C 1
ATOM 720 O O . TYR A 1 88 ? -7.220 6.059 -17.090 1.00 81.69 88 TYR A O 1
ATOM 728 N N . PHE A 1 89 ? -8.494 5.163 -18.692 1.00 83.38 89 PHE A N 1
ATOM 729 C CA . PHE A 1 89 ? -9.772 5.219 -17.990 1.00 83.38 89 PHE A CA 1
ATOM 730 C C . PHE A 1 89 ? -9.735 4.639 -16.566 1.00 83.38 89 PHE A C 1
ATOM 732 O O . PHE A 1 89 ? -10.202 5.289 -15.631 1.00 83.38 89 PHE A O 1
ATOM 739 N N . PHE A 1 90 ? -9.148 3.454 -16.366 1.00 84.88 90 PHE A N 1
ATOM 740 C CA . PHE A 1 90 ? -9.100 2.844 -15.032 1.00 84.88 90 PHE A CA 1
ATOM 741 C C . PHE A 1 90 ? -8.233 3.650 -14.061 1.00 84.88 90 PHE A C 1
ATOM 743 O O . PHE A 1 90 ? -8.610 3.827 -12.903 1.00 84.88 90 PHE A O 1
ATOM 750 N N . GLN A 1 91 ? -7.121 4.211 -14.541 1.00 88.88 91 GLN A N 1
ATOM 751 C CA . GLN A 1 91 ? -6.249 5.072 -13.741 1.00 88.88 91 GLN A CA 1
ATOM 752 C C . GLN A 1 91 ? -6.968 6.364 -13.325 1.00 88.88 91 GLN A C 1
ATOM 754 O O . GLN A 1 91 ? -6.860 6.784 -12.173 1.00 88.88 91 GLN A O 1
ATOM 759 N N . ILE A 1 92 ? -7.770 6.950 -14.222 1.00 91.44 92 ILE A N 1
ATOM 760 C CA . ILE A 1 92 ? -8.591 8.136 -13.929 1.00 91.44 92 ILE A CA 1
ATOM 761 C C . ILE A 1 92 ? -9.644 7.824 -12.855 1.00 91.44 92 ILE A C 1
ATOM 763 O O . ILE A 1 92 ? -9.811 8.602 -11.914 1.00 91.44 92 ILE A O 1
ATOM 767 N N . ILE A 1 93 ? -10.321 6.672 -12.941 1.00 93.00 93 ILE A N 1
ATOM 768 C CA . ILE A 1 93 ? -11.288 6.251 -11.913 1.00 93.00 93 ILE A CA 1
ATOM 769 C C . ILE A 1 93 ? -10.598 6.063 -10.562 1.00 93.00 93 ILE A C 1
ATOM 771 O O . ILE A 1 93 ? -11.095 6.557 -9.548 1.00 93.00 93 ILE A O 1
ATOM 775 N N . ILE A 1 94 ? -9.459 5.364 -10.535 1.00 93.38 94 ILE A N 1
ATOM 776 C CA . ILE A 1 94 ? -8.689 5.142 -9.305 1.00 93.38 94 ILE A CA 1
ATOM 777 C C . ILE A 1 94 ? -8.316 6.483 -8.670 1.00 93.38 94 ILE A C 1
ATOM 779 O O . ILE A 1 94 ? -8.498 6.653 -7.465 1.00 93.38 94 ILE A O 1
ATOM 783 N N . LEU A 1 95 ? -7.857 7.451 -9.470 1.00 94.00 95 LEU A N 1
ATOM 784 C CA . LEU A 1 95 ? -7.526 8.790 -8.991 1.00 94.00 95 LEU A CA 1
ATOM 785 C C . LEU A 1 95 ? -8.749 9.501 -8.390 1.00 94.00 95 LEU A C 1
ATOM 787 O O . LEU A 1 95 ? -8.656 10.054 -7.296 1.00 94.00 95 LEU A O 1
ATOM 791 N N . GLY A 1 96 ? -9.908 9.437 -9.051 1.00 94.94 96 GLY A N 1
ATOM 792 C CA . GLY A 1 96 ? -11.155 10.004 -8.531 1.00 94.94 96 GLY A CA 1
ATOM 793 C C . GLY A 1 96 ? -11.586 9.380 -7.197 1.00 94.94 96 GLY A C 1
ATOM 794 O O . GLY A 1 96 ? -11.916 10.097 -6.250 1.00 94.94 96 GLY A O 1
ATOM 795 N N . LEU A 1 97 ? -11.518 8.049 -7.081 1.00 94.19 97 LEU A N 1
ATOM 796 C CA . LEU A 1 97 ? -11.810 7.332 -5.833 1.00 94.19 97 LEU A CA 1
ATOM 797 C C . LEU A 1 97 ? -10.809 7.670 -4.722 1.00 94.19 97 LEU A C 1
ATOM 799 O O . LEU A 1 97 ? -11.200 7.787 -3.559 1.00 94.19 97 LEU A O 1
ATOM 803 N N . LEU A 1 98 ? -9.532 7.849 -5.069 1.00 94.00 98 LEU A N 1
ATOM 804 C CA . LEU A 1 98 ? -8.485 8.234 -4.126 1.00 94.00 98 LEU A CA 1
ATOM 805 C C . LEU A 1 98 ? -8.735 9.637 -3.565 1.00 94.00 98 LEU A C 1
ATOM 807 O O . LEU A 1 98 ? -8.669 9.819 -2.351 1.00 94.00 98 LEU A O 1
ATOM 811 N N . ILE A 1 99 ? -9.066 10.605 -4.426 1.00 93.75 99 ILE A N 1
ATOM 812 C CA . ILE A 1 99 ? -9.405 11.978 -4.021 1.00 93.75 99 ILE A CA 1
ATOM 813 C C . ILE A 1 99 ? -10.626 11.970 -3.099 1.00 93.75 99 ILE A C 1
ATOM 815 O O . ILE A 1 99 ? -10.601 12.597 -2.039 1.00 93.75 99 ILE A O 1
ATOM 819 N N . TRP A 1 100 ? -11.668 11.213 -3.453 1.00 93.00 100 TRP A N 1
ATOM 820 C CA . TRP A 1 100 ? -12.861 11.083 -2.619 1.00 93.00 100 TRP A CA 1
ATOM 821 C C . TRP A 1 100 ? -12.508 10.527 -1.234 1.00 93.00 100 TRP A C 1
ATOM 823 O O . TRP A 1 100 ? -12.816 11.142 -0.208 1.00 93.00 100 TRP A O 1
ATOM 833 N N . TRP A 1 101 ? -11.796 9.400 -1.187 1.00 92.44 101 TRP A N 1
ATOM 834 C CA . TRP A 1 101 ? -11.350 8.812 0.073 1.00 92.44 101 TRP A CA 1
ATOM 835 C C . TRP A 1 101 ? -10.515 9.796 0.908 1.00 92.44 101 TRP A C 1
ATOM 837 O O . TRP A 1 101 ? -10.695 9.887 2.127 1.00 92.44 101 TRP A O 1
ATOM 847 N N . PHE A 1 102 ? -9.634 10.557 0.257 1.00 90.69 102 PHE A N 1
ATOM 848 C CA . PHE A 1 102 ? -8.773 11.525 0.919 1.00 90.69 102 PHE A CA 1
ATOM 849 C C . PHE A 1 102 ? -9.576 12.649 1.585 1.00 90.69 102 PHE A C 1
ATOM 851 O O . PHE A 1 102 ? -9.360 12.917 2.764 1.00 90.69 102 PHE A O 1
ATOM 858 N N . ILE A 1 103 ? -10.540 13.253 0.883 1.00 90.06 103 ILE A N 1
ATOM 859 C CA . ILE A 1 103 ? -11.378 14.342 1.415 1.00 90.06 103 ILE A CA 1
ATOM 860 C C . ILE A 1 103 ? -12.201 13.869 2.619 1.00 90.06 103 ILE A C 1
ATOM 862 O O . ILE A 1 103 ? -12.302 14.563 3.632 1.00 90.06 103 ILE A O 1
ATOM 866 N N . GLU A 1 104 ? -12.795 12.680 2.529 1.00 87.50 104 GLU A N 1
ATOM 867 C CA . GLU A 1 104 ? -13.697 12.206 3.573 1.00 87.50 104 GLU A CA 1
ATOM 868 C C . GLU A 1 104 ? -12.962 11.627 4.787 1.00 87.50 104 GLU A C 1
ATOM 870 O O . GLU A 1 104 ? -13.350 11.897 5.925 1.00 87.50 104 GLU A O 1
ATOM 875 N N . GLU A 1 105 ? -11.917 10.825 4.606 1.00 83.25 105 GLU A N 1
ATOM 876 C CA . GLU A 1 105 ? -11.344 10.049 5.712 1.00 83.25 105 GLU A CA 1
ATOM 877 C C . GLU A 1 105 ? -9.841 10.245 5.902 1.00 83.25 105 GLU A C 1
ATOM 879 O O . GLU A 1 105 ? -9.369 10.063 7.024 1.00 83.25 105 GLU A O 1
ATOM 884 N N . GLY A 1 106 ? -9.110 10.681 4.872 1.00 75.81 106 GLY A N 1
ATOM 885 C CA . GLY A 1 106 ? -7.649 10.808 4.881 1.00 75.81 106 GLY A CA 1
ATOM 886 C C . GLY A 1 106 ? -7.095 11.527 6.122 1.00 75.81 106 GLY A C 1
ATOM 887 O O . GLY A 1 106 ? -6.441 10.884 6.946 1.00 75.81 106 GLY A O 1
ATOM 888 N N . PRO A 1 107 ? -7.396 12.822 6.344 1.00 73.94 107 PRO A N 1
ATOM 889 C CA . PRO A 1 107 ? -6.890 13.570 7.499 1.00 73.94 107 PRO A CA 1
ATOM 890 C C . PRO A 1 107 ? -7.368 13.000 8.840 1.00 73.94 107 PRO A C 1
ATOM 892 O O . PRO A 1 107 ? -6.616 12.908 9.812 1.00 73.94 107 PRO A O 1
ATOM 895 N N . ARG A 1 108 ? -8.634 12.569 8.896 1.00 74.50 108 ARG A N 1
ATOM 896 C CA . ARG A 1 108 ? -9.269 12.062 10.122 1.00 74.50 108 ARG A CA 1
ATOM 897 C C . ARG A 1 108 ? -8.675 10.730 10.573 1.00 74.50 108 ARG A C 1
ATOM 899 O O . ARG A 1 108 ? -8.632 10.465 11.775 1.00 74.50 108 ARG A O 1
ATOM 906 N N . TYR A 1 109 ? -8.211 9.918 9.627 1.00 71.19 109 TYR A N 1
ATOM 907 C CA . TYR A 1 109 ? -7.592 8.626 9.884 1.00 71.19 109 TYR A CA 1
ATOM 908 C C . TYR A 1 109 ? -6.298 8.760 10.696 1.00 71.19 109 TYR A C 1
ATOM 910 O O . TYR A 1 109 ? -6.095 8.014 11.654 1.00 71.19 109 TYR A O 1
ATOM 918 N N . PHE A 1 110 ? -5.454 9.741 10.365 1.00 67.56 110 PHE A N 1
ATOM 919 C CA . PHE A 1 110 ? -4.202 9.982 11.089 1.00 67.56 110 PHE A CA 1
ATOM 920 C C . PHE A 1 110 ? -4.432 10.677 12.435 1.00 67.56 110 PHE A C 1
ATOM 922 O O . PHE A 1 110 ? -3.790 10.321 13.419 1.00 67.56 110 PHE A O 1
ATOM 929 N N . LEU A 1 111 ? -5.398 11.597 12.511 1.00 71.12 111 LEU A N 1
ATOM 930 C CA . LEU A 1 111 ? -5.676 12.375 13.724 1.00 71.12 111 LEU A CA 1
ATOM 931 C C . LEU A 1 111 ? -6.328 11.560 14.856 1.00 71.12 111 LEU A C 1
ATOM 933 O O . LEU A 1 111 ? -6.090 11.839 16.027 1.00 71.12 111 LEU A O 1
ATOM 937 N N . LYS A 1 112 ? -7.159 10.554 14.543 1.00 69.62 112 LYS A N 1
ATOM 938 C CA . LYS A 1 112 ? -7.917 9.785 15.556 1.00 69.62 112 LYS A CA 1
ATOM 939 C C . LYS A 1 112 ? -7.263 8.466 15.983 1.00 69.62 112 LYS A C 1
ATOM 941 O O . LYS A 1 112 ? -7.873 7.695 16.727 1.00 69.62 112 LYS A O 1
ATOM 946 N N . ARG A 1 113 ? -6.050 8.161 15.515 1.00 68.50 113 ARG A N 1
ATOM 947 C CA . ARG A 1 113 ? -5.418 6.859 15.763 1.00 68.50 113 ARG A CA 1
ATOM 948 C C . ARG A 1 113 ? -4.908 6.756 17.204 1.00 68.50 113 ARG A C 1
ATOM 950 O O . ARG A 1 113 ? -3.915 7.374 17.573 1.00 68.50 113 ARG A O 1
ATOM 957 N N . GLN A 1 114 ? -5.572 5.935 18.019 1.00 68.69 114 GLN A N 1
ATOM 958 C CA . GLN A 1 114 ? -5.137 5.656 19.389 1.00 68.69 114 GLN A CA 1
ATOM 959 C C . GLN A 1 114 ? -4.178 4.457 19.430 1.00 68.69 114 GLN A C 1
ATOM 961 O O . GLN A 1 114 ? -4.564 3.302 19.234 1.00 68.69 114 GLN A O 1
ATOM 966 N N . LEU A 1 115 ? -2.902 4.743 19.678 1.00 72.38 115 LEU A N 1
ATOM 967 C CA . LEU A 1 115 ? -1.851 3.744 19.883 1.00 72.38 115 LEU A CA 1
ATOM 968 C C . LEU A 1 115 ? -1.827 3.264 21.342 1.00 72.38 115 LEU A C 1
ATOM 970 O O . LEU A 1 115 ? -2.341 3.945 22.234 1.00 72.38 115 LEU A O 1
ATOM 974 N N . LYS A 1 116 ? -1.216 2.099 21.595 1.00 75.38 116 LYS A N 1
ATOM 975 C CA . LYS A 1 116 ? -0.952 1.624 22.964 1.00 75.38 116 LYS A CA 1
ATOM 976 C C . LYS A 1 116 ? -0.153 2.684 23.737 1.00 75.38 116 LYS A C 1
ATOM 978 O O . LYS A 1 116 ? 0.701 3.362 23.165 1.00 75.38 116 LYS A O 1
ATOM 983 N N . ASP A 1 117 ? -0.479 2.871 25.014 1.00 66.12 117 ASP A N 1
ATOM 984 C CA . ASP A 1 117 ? -0.157 4.098 25.749 1.00 66.12 117 ASP A CA 1
ATOM 985 C C . ASP A 1 117 ? 1.273 4.135 26.309 1.00 66.12 117 ASP A C 1
ATOM 987 O O . ASP A 1 117 ? 1.493 4.181 27.510 1.00 66.12 117 ASP A O 1
ATOM 991 N N . ASN A 1 118 ? 2.253 4.106 25.404 1.00 73.62 118 ASN A N 1
ATOM 992 C CA . ASN A 1 118 ? 3.667 4.308 25.699 1.00 73.62 118 ASN A CA 1
ATOM 993 C C . ASN A 1 118 ? 4.157 5.479 24.835 1.00 73.62 118 ASN A C 1
ATOM 995 O O . ASN A 1 118 ? 4.221 5.346 23.611 1.00 73.62 118 ASN A O 1
ATOM 999 N N . GLY A 1 119 ? 4.508 6.620 25.441 1.00 77.62 119 GLY A N 1
ATOM 1000 C CA . GLY A 1 119 ? 4.963 7.814 24.705 1.00 77.62 119 GLY A CA 1
ATOM 1001 C C . GLY A 1 119 ? 6.136 7.528 23.758 1.00 77.62 119 GLY A C 1
ATOM 1002 O O . GLY A 1 119 ? 6.119 7.945 22.602 1.00 77.62 119 GLY A O 1
ATOM 1003 N N . PHE A 1 120 ? 7.081 6.700 24.208 1.00 79.75 120 PHE A N 1
ATOM 1004 C CA . PHE A 1 120 ? 8.209 6.226 23.404 1.00 79.75 120 PHE A CA 1
ATOM 1005 C C . PHE A 1 120 ? 7.757 5.423 22.171 1.00 79.75 120 PHE A C 1
ATOM 1007 O O . PHE A 1 120 ? 8.168 5.718 21.054 1.00 79.75 120 PHE A O 1
ATOM 1014 N N . LEU A 1 121 ? 6.836 4.465 22.330 1.00 81.38 121 LEU A N 1
ATOM 1015 C CA . LEU A 1 121 ? 6.321 3.655 21.215 1.00 81.38 121 LEU A CA 1
ATOM 1016 C C . LEU A 1 121 ? 5.639 4.526 20.147 1.00 81.38 121 LEU A C 1
ATOM 1018 O O . LEU A 1 121 ? 5.812 4.287 18.955 1.00 81.38 121 LEU A O 1
ATOM 1022 N N . LYS A 1 122 ? 4.880 5.547 20.573 1.00 82.38 122 LYS A N 1
ATOM 1023 C CA . LYS A 1 122 ? 4.209 6.487 19.662 1.00 82.38 122 LYS A CA 1
ATOM 1024 C C . LYS A 1 122 ? 5.225 7.261 18.822 1.00 82.38 122 LYS A C 1
ATOM 1026 O O . LYS A 1 122 ? 5.044 7.353 17.611 1.00 82.38 122 LYS A O 1
ATOM 1031 N N . PHE A 1 123 ? 6.291 7.767 19.446 1.00 85.19 123 PHE A N 1
ATOM 1032 C CA . PHE A 1 123 ? 7.350 8.506 18.755 1.00 85.19 123 PHE A CA 1
ATOM 1033 C C . PHE A 1 123 ? 8.015 7.663 17.661 1.00 85.19 123 PHE A C 1
ATOM 1035 O O . PHE A 1 123 ? 8.032 8.072 16.500 1.00 85.19 123 PHE A O 1
ATOM 1042 N N . PHE A 1 124 ? 8.475 6.452 17.998 1.00 86.06 124 PHE A N 1
ATOM 1043 C CA . PHE A 1 124 ? 9.088 5.556 17.013 1.00 86.06 124 PHE A CA 1
ATOM 1044 C C . PHE A 1 124 ? 8.102 5.166 15.913 1.00 86.06 124 PHE A C 1
ATOM 1046 O O . PHE A 1 124 ? 8.445 5.245 14.739 1.00 86.06 124 PHE A O 1
ATOM 1053 N N . TYR A 1 125 ? 6.864 4.807 16.261 1.00 88.06 125 TYR A N 1
ATOM 1054 C CA . TYR A 1 125 ? 5.857 4.418 15.276 1.00 88.06 125 TYR A CA 1
ATOM 1055 C C . TYR A 1 125 ? 5.601 5.521 14.238 1.00 88.06 125 TYR A C 1
ATOM 1057 O O . TYR A 1 125 ? 5.659 5.259 13.037 1.00 88.06 125 TYR A O 1
ATOM 1065 N N . TYR A 1 126 ? 5.353 6.760 14.676 1.00 87.50 126 TYR A N 1
ATOM 1066 C CA . TYR A 1 126 ? 5.134 7.870 13.746 1.00 87.50 126 TYR A CA 1
ATOM 1067 C C . TYR A 1 126 ? 6.394 8.203 12.940 1.00 87.50 126 TYR A C 1
ATOM 1069 O O . TYR A 1 126 ? 6.280 8.450 11.741 1.00 87.50 126 TYR A O 1
ATOM 1077 N N . GLY A 1 127 ? 7.581 8.130 13.554 1.00 89.25 127 GLY A N 1
ATOM 1078 C CA . GLY A 1 127 ? 8.856 8.283 12.851 1.00 89.25 127 GLY A CA 1
ATOM 1079 C C . GLY A 1 127 ? 9.030 7.261 11.725 1.00 89.25 127 GLY A C 1
ATOM 1080 O O . GLY A 1 127 ? 9.356 7.640 10.603 1.00 89.25 127 GLY A O 1
ATOM 1081 N N . PHE A 1 128 ? 8.723 5.987 11.989 1.00 90.56 128 PHE A N 1
ATOM 1082 C CA . PHE A 1 128 ? 8.752 4.922 10.984 1.00 90.56 128 PHE A CA 1
ATOM 1083 C C . PHE A 1 128 ? 7.725 5.141 9.863 1.00 90.56 128 PHE A C 1
ATOM 1085 O O . PHE A 1 128 ? 8.042 4.939 8.695 1.00 90.56 128 PHE A O 1
ATOM 1092 N N . VAL A 1 129 ? 6.495 5.559 10.186 1.00 90.06 129 VAL A N 1
ATOM 1093 C CA . VAL A 1 129 ? 5.464 5.830 9.165 1.00 90.06 129 VAL A CA 1
ATOM 1094 C C . VAL A 1 129 ? 5.891 6.969 8.241 1.00 90.06 129 VAL A C 1
ATOM 1096 O O . VAL A 1 129 ? 5.789 6.836 7.022 1.00 90.06 129 VAL A O 1
ATOM 1099 N N . ILE A 1 130 ? 6.384 8.073 8.806 1.00 91.94 130 ILE A N 1
ATOM 1100 C CA . ILE A 1 130 ? 6.834 9.233 8.028 1.00 91.94 130 ILE A CA 1
ATOM 1101 C C . ILE A 1 130 ? 8.034 8.854 7.158 1.00 91.94 130 ILE A C 1
ATOM 1103 O O . ILE A 1 130 ? 8.042 9.181 5.973 1.00 91.94 130 ILE A O 1
ATOM 1107 N N . SER A 1 131 ? 9.015 8.132 7.709 1.00 92.94 131 SER A N 1
ATOM 1108 C CA . SER A 1 131 ? 10.200 7.724 6.951 1.00 92.94 131 SER A CA 1
ATOM 1109 C C . SER A 1 131 ? 9.856 6.766 5.812 1.00 92.94 131 SER A C 1
ATOM 1111 O O . SER A 1 131 ? 10.343 6.963 4.702 1.00 92.94 131 SER A O 1
ATOM 1113 N N . ALA A 1 132 ? 8.966 5.792 6.029 1.00 93.94 132 ALA A N 1
ATOM 1114 C CA . ALA A 1 132 ? 8.528 4.874 4.980 1.00 93.94 132 ALA A CA 1
ATOM 1115 C C . ALA A 1 132 ? 7.863 5.618 3.811 1.00 93.94 132 ALA A C 1
ATOM 1117 O O . ALA A 1 132 ? 8.228 5.409 2.655 1.00 93.94 132 ALA A O 1
ATOM 1118 N N . VAL A 1 133 ? 6.930 6.533 4.104 1.00 92.75 133 VAL A N 1
ATOM 1119 C CA . VAL A 1 133 ? 6.254 7.335 3.070 1.00 92.75 133 VAL A CA 1
ATOM 1120 C C . VAL A 1 133 ? 7.248 8.245 2.346 1.00 92.75 133 VAL A C 1
ATOM 1122 O O . VAL A 1 133 ? 7.245 8.291 1.116 1.00 92.75 133 VAL A O 1
ATOM 1125 N N . ALA A 1 134 ? 8.128 8.929 3.082 1.00 94.94 134 ALA A N 1
ATOM 1126 C CA . ALA A 1 134 ? 9.127 9.822 2.502 1.00 94.94 134 ALA A CA 1
ATOM 1127 C C . ALA A 1 134 ? 10.098 9.079 1.572 1.00 94.94 134 ALA A C 1
ATOM 1129 O O . ALA A 1 134 ? 10.351 9.542 0.463 1.00 94.94 134 ALA A O 1
ATOM 1130 N N . LEU A 1 135 ? 10.597 7.908 1.982 1.00 96.00 135 LEU A N 1
ATOM 1131 C CA . LEU A 1 135 ? 11.507 7.093 1.174 1.00 96.00 135 LEU A CA 1
ATOM 1132 C C . LEU A 1 135 ? 10.828 6.558 -0.091 1.00 96.00 135 LEU A C 1
ATOM 1134 O O . LEU A 1 135 ? 11.441 6.573 -1.153 1.00 96.00 135 LEU A O 1
ATOM 1138 N N . ILE A 1 136 ? 9.558 6.144 -0.022 1.00 94.25 136 ILE A N 1
ATOM 1139 C CA . ILE A 1 136 ? 8.814 5.721 -1.219 1.00 94.25 136 ILE A CA 1
ATOM 1140 C C . ILE A 1 136 ? 8.673 6.887 -2.201 1.00 94.25 136 ILE A C 1
ATOM 1142 O O . ILE A 1 136 ? 9.024 6.741 -3.371 1.00 94.25 136 ILE A O 1
ATOM 1146 N N . LEU A 1 137 ? 8.193 8.045 -1.737 1.00 94.25 137 LEU A N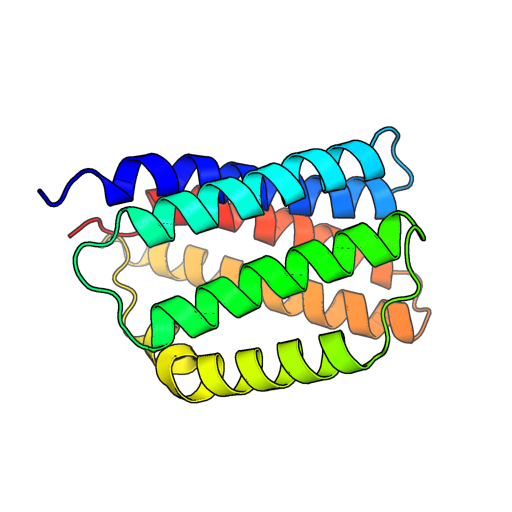 1
ATOM 1147 C CA . LEU A 1 137 ? 7.970 9.210 -2.598 1.00 94.25 137 LEU A CA 1
ATOM 1148 C C . LEU A 1 137 ? 9.278 9.726 -3.206 1.00 94.25 137 LEU A C 1
ATOM 1150 O O . LEU A 1 137 ? 9.351 9.946 -4.415 1.00 94.25 137 LEU A O 1
ATOM 1154 N N . MET A 1 138 ? 10.323 9.858 -2.387 1.00 94.38 138 MET A N 1
ATOM 1155 C CA . MET A 1 138 ? 11.640 10.296 -2.845 1.00 94.38 138 MET A CA 1
ATOM 1156 C C . MET A 1 138 ? 12.264 9.278 -3.803 1.00 94.38 138 MET A C 1
ATOM 1158 O O . MET A 1 138 ? 12.816 9.657 -4.831 1.00 94.38 138 MET A O 1
ATOM 1162 N N . GLY A 1 139 ? 12.136 7.982 -3.513 1.00 92.69 139 GLY A N 1
ATOM 1163 C CA . GLY A 1 139 ? 12.624 6.911 -4.377 1.00 92.69 139 GLY A CA 1
ATOM 1164 C C . GLY A 1 139 ? 11.955 6.914 -5.752 1.00 92.69 139 GLY A C 1
ATOM 1165 O O . GLY A 1 139 ? 12.648 6.806 -6.761 1.00 92.69 139 GLY A O 1
ATOM 1166 N N . ILE A 1 140 ? 10.630 7.104 -5.810 1.00 91.31 140 ILE A N 1
ATOM 1167 C CA . ILE A 1 140 ? 9.888 7.241 -7.075 1.00 91.31 140 ILE A CA 1
ATOM 1168 C C . ILE A 1 140 ? 10.387 8.459 -7.859 1.00 91.31 140 ILE A C 1
ATOM 1170 O O . ILE A 1 140 ? 10.716 8.328 -9.037 1.00 91.31 140 ILE A O 1
ATOM 1174 N N . LEU A 1 141 ? 10.486 9.622 -7.209 1.00 94.38 141 LEU A N 1
ATOM 1175 C CA . LEU A 1 141 ? 10.931 10.863 -7.845 1.00 94.38 141 LEU A CA 1
ATOM 1176 C C . LEU A 1 141 ? 12.345 10.721 -8.425 1.00 94.38 141 LEU A C 1
ATOM 1178 O O . LEU A 1 141 ? 12.566 11.019 -9.598 1.00 94.38 141 LEU A O 1
ATOM 1182 N N . LEU A 1 142 ? 13.285 10.199 -7.636 1.00 93.50 142 LEU A N 1
ATOM 1183 C CA . LEU A 1 142 ? 14.665 9.979 -8.068 1.00 93.50 142 LEU A CA 1
ATOM 1184 C C . LEU A 1 142 ? 14.761 8.955 -9.202 1.00 93.50 142 LEU A C 1
ATOM 1186 O O . LEU A 1 142 ? 15.571 9.120 -10.112 1.00 93.50 142 LEU A O 1
ATOM 1190 N N . LYS A 1 143 ? 13.921 7.914 -9.186 1.00 87.69 143 LYS A N 1
ATOM 1191 C CA . LYS A 1 143 ? 13.877 6.914 -10.257 1.00 87.69 143 LYS A CA 1
ATOM 1192 C C . LYS A 1 143 ? 13.378 7.512 -11.576 1.00 87.69 143 LYS A C 1
ATOM 1194 O O . LYS A 1 143 ? 13.951 7.203 -12.616 1.00 87.69 143 LYS A O 1
ATOM 1199 N N . ILE A 1 144 ? 12.367 8.387 -11.532 1.00 92.31 144 ILE A N 1
ATOM 1200 C CA . ILE A 1 144 ? 11.874 9.132 -12.708 1.00 92.31 144 ILE A CA 1
ATOM 1201 C C . ILE A 1 144 ? 12.969 10.047 -13.271 1.00 92.31 144 ILE A C 1
ATOM 1203 O O . ILE A 1 144 ? 13.099 10.181 -14.481 1.00 92.31 144 ILE A O 1
ATOM 1207 N N . GLN A 1 145 ? 13.790 10.637 -12.403 1.00 93.69 145 GLN A N 1
ATOM 1208 C CA . GLN A 1 145 ? 14.924 11.479 -12.794 1.00 93.69 145 GLN A CA 1
ATOM 1209 C C . GLN A 1 145 ? 16.196 10.686 -13.158 1.00 93.69 145 GLN A C 1
ATOM 1211 O O . GLN A 1 145 ? 17.245 11.293 -13.355 1.00 93.69 145 GLN A O 1
ATOM 1216 N N . HIS A 1 146 ? 16.133 9.350 -13.216 1.00 89.69 146 HIS A N 1
ATOM 1217 C CA . HIS A 1 146 ? 17.270 8.460 -13.488 1.00 89.69 146 HIS A CA 1
ATOM 1218 C C . HIS A 1 146 ? 18.465 8.602 -12.525 1.00 89.69 146 HIS A C 1
ATOM 1220 O O . HIS A 1 146 ? 19.600 8.279 -12.874 1.00 89.69 146 HIS A O 1
ATOM 1226 N N . TRP A 1 147 ? 18.227 9.035 -11.285 1.00 93.56 147 TRP A N 1
ATOM 1227 C CA . TRP A 1 147 ? 19.280 9.101 -10.274 1.00 93.56 147 TRP A CA 1
ATOM 1228 C C . TRP A 1 147 ? 19.727 7.700 -9.826 1.00 93.56 147 TRP A C 1
ATOM 1230 O O . TRP A 1 147 ? 18.883 6.831 -9.577 1.00 93.56 147 TRP A O 1
ATOM 1240 N N . PRO A 1 148 ? 21.041 7.485 -9.616 1.00 86.75 148 PRO A N 1
ATOM 1241 C CA . PRO A 1 148 ? 21.621 6.157 -9.388 1.00 86.75 148 PRO A CA 1
ATOM 1242 C C . PRO A 1 148 ? 21.094 5.463 -8.124 1.00 86.75 148 PRO A C 1
ATOM 1244 O O . PRO A 1 148 ? 20.968 4.242 -8.086 1.00 86.75 148 PRO A O 1
ATOM 1247 N N . TYR A 1 149 ? 20.726 6.232 -7.097 1.00 89.44 149 TYR A N 1
ATOM 1248 C CA . TYR A 1 149 ? 20.248 5.702 -5.816 1.00 89.44 149 TYR A CA 1
ATOM 1249 C C . TYR A 1 149 ? 18.718 5.622 -5.702 1.00 89.44 149 TYR A C 1
ATOM 1251 O O . TYR A 1 149 ? 18.210 5.177 -4.671 1.00 89.44 149 TYR A O 1
ATOM 1259 N N . GLY A 1 150 ? 17.966 6.012 -6.741 1.00 89.81 150 GLY A N 1
ATOM 1260 C CA . GLY A 1 150 ? 16.499 6.049 -6.695 1.00 89.81 150 GLY A CA 1
ATOM 1261 C C . GLY A 1 150 ? 15.880 4.681 -6.405 1.00 89.81 150 GLY A C 1
ATOM 1262 O O . GLY A 1 150 ? 15.023 4.556 -5.530 1.00 89.81 150 GLY A O 1
ATOM 1263 N N . SER A 1 151 ? 16.385 3.631 -7.061 1.00 88.50 151 SER A N 1
ATOM 1264 C CA . SER A 1 151 ? 15.935 2.255 -6.823 1.00 88.50 151 SER A CA 1
ATOM 1265 C C . SER A 1 151 ? 16.207 1.798 -5.389 1.00 88.50 151 SER A C 1
ATOM 1267 O O . SER A 1 151 ? 15.321 1.220 -4.769 1.00 88.50 151 SER A O 1
ATOM 1269 N N . ILE A 1 152 ? 17.381 2.105 -4.825 1.00 91.25 152 ILE A N 1
ATOM 1270 C CA . ILE A 1 152 ? 17.746 1.699 -3.457 1.00 91.25 152 ILE A CA 1
ATOM 1271 C C . ILE A 1 152 ? 16.831 2.381 -2.433 1.00 91.25 152 ILE A C 1
ATOM 1273 O O . ILE A 1 152 ? 16.235 1.716 -1.585 1.00 91.25 152 ILE A O 1
ATOM 1277 N N . ILE A 1 153 ? 16.647 3.697 -2.550 1.00 93.56 153 ILE A N 1
ATOM 1278 C CA . ILE A 1 153 ? 15.770 4.473 -1.663 1.00 93.56 153 ILE A CA 1
ATOM 1279 C C . ILE A 1 153 ? 14.327 3.951 -1.734 1.00 93.56 153 ILE A C 1
ATOM 1281 O O . ILE A 1 153 ? 13.688 3.738 -0.702 1.00 93.56 153 ILE A O 1
ATOM 1285 N N . PHE A 1 154 ? 13.844 3.654 -2.943 1.00 92.50 154 PHE A N 1
ATOM 1286 C CA . PHE A 1 154 ? 12.530 3.055 -3.155 1.00 92.50 154 PHE A CA 1
ATOM 1287 C C . PHE A 1 154 ? 12.402 1.673 -2.497 1.00 92.50 154 PHE A C 1
ATOM 1289 O O . PHE A 1 154 ? 11.418 1.415 -1.803 1.00 92.50 154 PHE A O 1
ATOM 1296 N N . THR A 1 155 ? 13.403 0.798 -2.658 1.00 92.44 155 THR A N 1
ATOM 1297 C CA . THR A 1 155 ? 13.394 -0.538 -2.041 1.00 92.44 155 THR A CA 1
ATOM 1298 C C . THR A 1 155 ? 13.350 -0.479 -0.515 1.00 92.44 155 THR A C 1
ATOM 1300 O O . THR A 1 155 ? 12.559 -1.198 0.096 1.00 92.44 155 THR A O 1
ATOM 1303 N N . LEU A 1 156 ? 14.118 0.425 0.106 1.00 93.69 156 LEU A N 1
ATOM 1304 C CA . LEU A 1 156 ? 14.088 0.642 1.554 1.00 93.69 156 LEU A CA 1
ATOM 1305 C C . LEU A 1 156 ? 12.720 1.149 2.020 1.00 93.69 156 LEU A C 1
ATOM 1307 O O . LEU A 1 156 ? 12.196 0.675 3.027 1.00 93.69 156 LEU A O 1
ATOM 1311 N N . GLY A 1 157 ? 12.115 2.069 1.266 1.00 94.31 157 GLY A N 1
ATOM 1312 C CA . GLY A 1 157 ? 10.770 2.566 1.543 1.00 94.31 157 GLY A CA 1
ATOM 1313 C C . GLY A 1 157 ? 9.711 1.458 1.513 1.00 94.31 157 GLY A C 1
ATOM 1314 O O . GLY A 1 157 ? 8.920 1.342 2.450 1.00 94.31 157 GLY A O 1
ATOM 1315 N N . ILE A 1 158 ? 9.728 0.602 0.483 1.00 93.81 158 ILE A N 1
ATOM 1316 C CA . ILE A 1 158 ? 8.814 -0.550 0.379 1.00 93.81 158 ILE A CA 1
ATOM 1317 C C . ILE A 1 158 ? 9.022 -1.532 1.533 1.00 93.81 158 ILE A C 1
ATOM 1319 O O . ILE A 1 158 ? 8.043 -1.989 2.124 1.00 93.81 158 ILE A O 1
ATOM 1323 N N . LEU A 1 159 ? 10.275 -1.845 1.870 1.00 93.94 159 LEU A N 1
ATOM 1324 C CA . LEU A 1 159 ? 10.601 -2.772 2.952 1.00 93.94 159 LEU A CA 1
ATOM 1325 C C . LEU A 1 159 ? 10.107 -2.250 4.308 1.00 93.94 159 LEU A C 1
ATOM 1327 O O . LEU A 1 159 ? 9.528 -2.995 5.097 1.00 93.94 159 LEU A O 1
ATOM 1331 N N . LEU A 1 160 ? 10.276 -0.954 4.577 1.00 93.75 160 LEU A N 1
ATOM 1332 C CA . LEU A 1 160 ? 9.738 -0.338 5.789 1.00 93.75 160 LEU A CA 1
ATOM 1333 C C . LEU A 1 160 ? 8.206 -0.350 5.798 1.00 93.75 160 LEU A C 1
ATOM 1335 O O . LEU A 1 160 ? 7.604 -0.642 6.831 1.00 93.75 160 LEU A O 1
ATOM 1339 N N . ALA A 1 161 ? 7.563 -0.081 4.660 1.00 92.81 161 ALA A N 1
ATOM 1340 C CA . ALA A 1 161 ? 6.109 -0.114 4.551 1.00 92.81 161 ALA A CA 1
ATOM 1341 C C . ALA A 1 161 ? 5.530 -1.522 4.781 1.00 92.81 161 ALA A C 1
ATOM 1343 O O . ALA A 1 161 ? 4.528 -1.656 5.487 1.00 92.81 161 ALA A O 1
ATOM 1344 N N . SER A 1 162 ? 6.159 -2.575 4.248 1.00 92.19 162 SER A N 1
ATOM 1345 C CA . SER A 1 162 ? 5.703 -3.955 4.455 1.00 92.19 162 SER A CA 1
ATOM 1346 C C . SER A 1 162 ? 5.825 -4.383 5.922 1.00 92.19 162 SER A C 1
ATOM 1348 O O . SER A 1 162 ? 4.878 -4.945 6.477 1.00 92.19 162 SER A O 1
ATOM 1350 N N . LEU A 1 163 ? 6.929 -4.031 6.590 1.00 91.56 163 LEU A N 1
ATOM 1351 C CA . LEU A 1 163 ? 7.109 -4.254 8.029 1.00 91.56 163 LEU A CA 1
ATOM 1352 C C . LEU A 1 163 ? 6.071 -3.486 8.854 1.00 91.56 163 LEU A C 1
ATOM 1354 O O . LEU A 1 163 ? 5.456 -4.045 9.768 1.00 91.56 163 LEU A O 1
ATOM 1358 N N . LEU A 1 164 ? 5.823 -2.222 8.508 1.00 90.75 164 LEU A N 1
ATOM 1359 C CA . LEU A 1 164 ? 4.828 -1.387 9.175 1.00 90.75 164 LEU A CA 1
ATOM 1360 C C . LEU A 1 164 ? 3.422 -1.979 9.109 1.00 90.75 164 LEU A C 1
ATOM 1362 O O . LEU A 1 164 ? 2.703 -1.897 10.101 1.00 90.75 164 LEU A O 1
ATOM 1366 N N . LEU A 1 165 ? 3.019 -2.610 8.000 1.00 88.19 165 LEU A N 1
ATOM 1367 C CA . LEU A 1 165 ? 1.699 -3.250 7.897 1.00 88.19 165 LEU A CA 1
ATOM 1368 C C . LEU A 1 165 ? 1.482 -4.330 8.967 1.00 88.19 165 LEU A C 1
ATOM 1370 O O . LEU A 1 165 ? 0.366 -4.472 9.487 1.00 88.19 165 LEU A O 1
ATOM 1374 N N . ILE A 1 166 ? 2.545 -5.061 9.306 1.00 88.12 166 ILE A N 1
ATOM 1375 C CA . ILE A 1 166 ? 2.538 -6.109 10.328 1.00 88.12 166 ILE A CA 1
ATOM 1376 C C . ILE A 1 166 ? 2.603 -5.477 11.721 1.00 88.12 166 ILE A C 1
ATOM 1378 O O . ILE A 1 166 ? 1.732 -5.740 12.551 1.00 88.12 166 ILE A O 1
ATOM 1382 N N . VAL A 1 167 ? 3.583 -4.600 11.969 1.00 86.50 167 VAL A N 1
ATOM 1383 C CA . VAL A 1 167 ? 3.786 -3.937 13.272 1.00 86.50 167 VAL A CA 1
ATOM 1384 C C . VAL A 1 167 ? 2.547 -3.152 13.693 1.00 86.50 167 VAL A C 1
ATOM 1386 O O . VAL A 1 167 ? 2.124 -3.218 14.847 1.00 86.50 167 VAL A O 1
ATOM 1389 N N . ASP A 1 168 ? 1.906 -2.467 12.750 1.00 84.75 168 ASP A N 1
ATOM 1390 C CA . ASP A 1 168 ? 0.703 -1.688 13.000 1.00 84.75 168 ASP A CA 1
ATOM 1391 C C . ASP A 1 168 ? -0.451 -2.529 13.575 1.00 84.75 168 ASP A C 1
ATOM 1393 O O . ASP A 1 168 ? -1.215 -2.051 14.414 1.00 84.75 168 ASP A O 1
ATOM 1397 N N . TYR A 1 169 ? -0.570 -3.804 13.192 1.00 84.69 169 TYR A N 1
ATOM 1398 C CA . TYR A 1 169 ? -1.615 -4.677 13.736 1.00 84.69 169 TYR A CA 1
ATOM 1399 C C . TYR A 1 169 ? -1.454 -4.900 15.249 1.00 84.69 169 TYR A C 1
ATOM 1401 O O . TYR A 1 169 ? -2.448 -5.049 15.967 1.00 84.69 169 TYR A O 1
ATOM 1409 N N . PHE 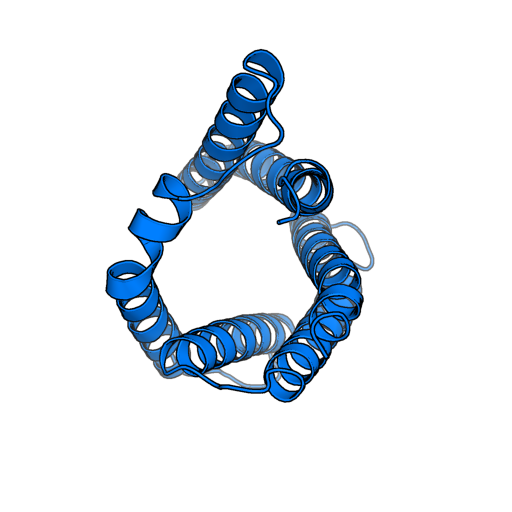A 1 170 ? -0.210 -4.910 15.732 1.00 83.00 170 PHE A N 1
ATOM 1410 C CA . PHE A 1 170 ? 0.129 -5.110 17.140 1.00 83.00 170 PHE A CA 1
ATOM 1411 C C . PHE A 1 170 ? 0.228 -3.794 17.924 1.00 83.00 170 PHE A C 1
ATOM 1413 O O . PHE A 1 170 ? -0.055 -3.778 19.122 1.00 83.00 170 PHE A O 1
ATOM 1420 N N . ALA A 1 171 ? 0.603 -2.694 17.265 1.00 80.81 171 ALA A N 1
ATOM 1421 C CA . ALA A 1 171 ? 0.806 -1.390 17.897 1.00 80.81 171 ALA A CA 1
ATOM 1422 C C . ALA A 1 171 ? -0.507 -0.650 18.227 1.00 80.81 171 ALA A C 1
ATOM 1424 O O . ALA A 1 171 ? -0.560 0.140 19.179 1.00 80.81 171 ALA A O 1
ATOM 1425 N N . ILE A 1 172 ? -1.578 -0.896 17.464 1.00 79.25 172 ILE A N 1
ATOM 1426 C CA . ILE A 1 172 ? -2.879 -0.259 17.695 1.00 79.25 172 ILE A CA 1
ATOM 1427 C C . ILE A 1 172 ? -3.530 -0.808 18.971 1.00 79.25 172 ILE A C 1
ATOM 1429 O O . ILE A 1 172 ? -3.694 -2.020 19.144 1.00 79.25 172 ILE A O 1
ATOM 1433 N N . LYS A 1 173 ? -3.989 0.101 19.844 1.00 69.81 173 LYS A N 1
ATOM 1434 C CA . LYS A 1 173 ? -4.799 -0.262 21.011 1.00 69.81 173 LYS A CA 1
ATOM 1435 C C . LYS A 1 173 ? -6.158 -0.769 20.526 1.00 69.81 173 LYS A C 1
ATOM 1437 O O . LYS A 1 173 ? -6.944 -0.020 19.947 1.00 69.81 173 LYS A O 1
ATOM 1442 N N . LYS A 1 174 ? -6.434 -2.054 20.748 1.00 64.75 174 LYS A N 1
ATOM 1443 C CA . LYS A 1 174 ? -7.725 -2.663 20.408 1.00 64.75 174 LYS A CA 1
ATOM 1444 C C . LYS A 1 174 ? -8.767 -2.177 21.420 1.00 64.75 174 LYS A C 1
ATOM 1446 O O . LYS A 1 174 ? -8.664 -2.511 22.595 1.00 64.75 174 LYS A O 1
ATOM 1451 N N . THR A 1 175 ? -9.713 -1.361 20.960 1.00 50.19 175 THR A N 1
ATOM 1452 C CA . THR A 1 175 ? -10.934 -0.989 21.697 1.00 50.19 175 THR A CA 1
ATOM 1453 C C . THR A 1 175 ? -12.013 -2.063 21.574 1.00 50.19 175 THR A C 1
ATOM 1455 O O . THR A 1 175 ? -11.965 -2.897 20.627 1.00 50.19 175 THR A O 1
#

pLDDT: mean 86.99, std 10.75, range [36.78, 96.69]

Secondary structure (DSSP, 8-state):
--SHHHHTHHHHHHHHHHHHHHHHHHHTT-TTHHHHHHHHHHHHHHHHHHHHHT-SS--HHHHHHHHHHHHHHHHHHHHHHTSS---THHHHHHHHHHHHHHHHTHHHHHHT--B-S-HHHHHHHHHHHHHHHHHHHHHHHHHHTT-TTHHHHHHHHHHHHHHHHHHHHHHB---

Radius of gyration: 17.17 Å; chains: 1; bounding box: 45×30×49 Å